Protein AF-A0AAE0ZAT5-F1 (afdb_monomer_lite)

Secondary structure (DSSP, 8-state):
----PPPEEEEE--S-EEEEEEEE-TT---EEEEEE-SEEEEEEEEE-TTPPPEEEEEE-SEEEEEEEEE-TTSPPEEEEEE---

pLDDT: mean 77.39, std 14.15, range [32.34, 91.75]

Radius of gyration: 13.28 Å; chains: 1; bounding box: 26×25×41 Å

Foldseek 3Di:
DQPQDPADEDEDADQEAAEDEEEFDANHAEYAYEYEYQYYAYYEYEFDANHAEYEHEYEYQYYNYYYYDYDPRYHHYHHHYRYDD

Sequence (85 aa):
MDTHAGPLMSTSVLLALIFYHVFMEKQTGPLVFNSVLPALIFYHVCMDKQTGPLVFTSVLSTLIFYYVWMDTEAGPLVFTIACQH

Organism: NCBI:txid231223

Structure (mmCIF, N/CA/C/O backbone):
data_AF-A0AAE0ZAT5-F1
#
_entry.id   AF-A0AAE0ZAT5-F1
#
loop_
_atom_site.group_PDB
_atom_site.id
_atom_site.type_symbol
_atom_site.label_atom_id
_atom_site.label_alt_id
_atom_site.label_comp_id
_atom_site.label_asym_id
_atom_site.label_entity_id
_atom_site.label_seq_id
_atom_site.pdbx_PDB_ins_code
_atom_site.Cartn_x
_atom_site.Cartn_y
_atom_site.Cartn_z
_atom_site.occupancy
_atom_site.B_iso_or_equiv
_atom_site.auth_seq_id
_atom_site.auth_comp_id
_atom_site.auth_asym_id
_atom_site.auth_atom_id
_atom_site.pdbx_PDB_model_num
ATOM 1 N N . MET A 1 1 ? -10.925 16.723 22.480 1.00 32.34 1 MET A N 1
ATOM 2 C CA . MET A 1 1 ? -10.428 17.720 21.511 1.00 32.34 1 MET A CA 1
ATOM 3 C C . MET A 1 1 ? -9.626 16.904 20.525 1.00 32.34 1 MET A C 1
ATOM 5 O O . MET A 1 1 ? -8.452 16.645 20.745 1.00 32.34 1 MET A O 1
ATOM 9 N N . ASP A 1 2 ? -10.350 16.314 19.582 1.00 35.19 2 ASP A N 1
ATOM 10 C CA . ASP A 1 2 ? -9.857 15.270 18.694 1.00 35.19 2 ASP A CA 1
ATOM 11 C C . ASP A 1 2 ? -8.947 15.912 17.653 1.00 35.19 2 ASP A C 1
ATOM 13 O O . ASP A 1 2 ? -9.398 16.610 16.743 1.00 35.19 2 ASP A O 1
ATOM 17 N N . THR A 1 3 ? -7.640 15.742 17.837 1.00 36.94 3 THR A N 1
ATOM 18 C CA . THR A 1 3 ? -6.635 16.153 16.860 1.00 36.94 3 THR A CA 1
ATOM 19 C C . THR A 1 3 ? -6.718 15.185 15.686 1.00 36.94 3 THR A C 1
ATOM 21 O O . THR A 1 3 ? -5.929 14.253 15.572 1.00 36.94 3 THR A O 1
ATOM 24 N N . HIS A 1 4 ? -7.707 15.369 14.812 1.00 42.09 4 HIS A N 1
ATOM 25 C CA . HIS A 1 4 ? -7.717 14.706 13.518 1.00 42.09 4 HIS A CA 1
ATOM 26 C C . HIS A 1 4 ? -6.557 15.277 12.702 1.00 42.09 4 HIS A C 1
ATOM 28 O O . HIS A 1 4 ? -6.659 16.355 12.115 1.00 42.09 4 HIS A O 1
ATOM 34 N N . ALA A 1 5 ? -5.425 14.572 12.716 1.00 46.41 5 ALA A N 1
ATOM 35 C CA . ALA A 1 5 ? -4.330 14.830 11.799 1.00 4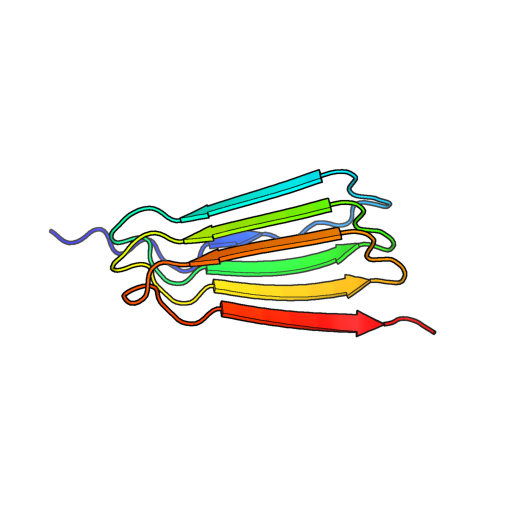6.41 5 ALA A CA 1
ATOM 36 C C . ALA A 1 5 ? -4.894 14.747 10.371 1.00 46.41 5 ALA A C 1
ATOM 38 O O . ALA A 1 5 ? -5.431 13.715 9.965 1.00 46.41 5 ALA A O 1
ATOM 39 N N . GLY A 1 6 ? -4.850 15.867 9.644 1.00 43.50 6 GLY A N 1
ATOM 40 C CA . GLY A 1 6 ? -5.235 15.910 8.235 1.00 43.50 6 GLY A CA 1
ATOM 41 C C . GLY A 1 6 ? -4.374 14.960 7.392 1.00 43.50 6 GLY A C 1
ATOM 42 O O . GLY A 1 6 ? -3.341 14.486 7.872 1.00 43.50 6 GLY A O 1
ATOM 43 N N . PRO A 1 7 ? -4.773 14.675 6.139 1.00 51.00 7 PRO A N 1
ATOM 44 C CA . PRO A 1 7 ? -4.062 13.726 5.298 1.00 51.00 7 PRO A CA 1
ATOM 45 C C . PRO A 1 7 ? -2.595 14.121 5.143 1.00 51.00 7 PRO A C 1
ATOM 47 O O . PRO A 1 7 ? -2.269 15.182 4.608 1.00 51.00 7 PRO A O 1
ATOM 50 N N . LEU A 1 8 ? -1.708 13.256 5.634 1.00 60.22 8 LEU A N 1
ATOM 51 C CA . LEU A 1 8 ? -0.271 13.461 5.543 1.00 60.22 8 LEU A CA 1
ATOM 52 C C . LEU A 1 8 ? 0.152 13.093 4.120 1.00 60.22 8 LEU A C 1
ATOM 54 O O . LEU A 1 8 ? 0.172 11.920 3.752 1.00 60.22 8 LEU A O 1
ATOM 58 N N . MET A 1 9 ? 0.411 14.117 3.306 1.00 53.66 9 MET A N 1
ATOM 59 C CA . MET A 1 9 ? 0.837 13.967 1.918 1.00 53.66 9 MET A CA 1
ATOM 60 C C . MET A 1 9 ? 2.358 14.034 1.835 1.00 53.66 9 MET A C 1
ATOM 62 O O . MET A 1 9 ? 2.964 15.044 2.186 1.00 53.66 9 MET A O 1
ATOM 66 N N . SER A 1 10 ? 2.977 12.963 1.346 1.00 62.62 10 SER A N 1
ATOM 67 C CA . SER A 1 10 ? 4.411 12.927 1.059 1.00 62.62 10 SER A CA 1
ATOM 68 C C . SER A 1 10 ? 4.623 12.623 -0.418 1.00 62.62 10 SER A C 1
ATOM 70 O O . SER A 1 10 ? 3.987 11.722 -0.968 1.00 62.62 10 SER A O 1
ATOM 72 N N . THR A 1 11 ? 5.490 13.419 -1.047 1.00 57.34 11 THR A N 1
ATOM 73 C CA . THR A 1 11 ? 5.933 13.249 -2.432 1.00 57.34 11 THR A CA 1
ATOM 74 C C . THR A 1 11 ? 7.447 13.131 -2.457 1.00 57.34 11 THR A C 1
ATOM 76 O O . THR A 1 11 ? 8.152 13.880 -1.781 1.00 57.34 11 THR A O 1
ATOM 79 N N . SER A 1 12 ? 7.957 12.153 -3.200 1.00 61.53 12 SER A N 1
ATOM 80 C CA . SER A 1 12 ? 9.391 11.910 -3.325 1.00 61.53 12 SER A CA 1
ATOM 81 C C . SER A 1 12 ? 9.761 11.597 -4.771 1.00 61.53 12 SER A C 1
ATOM 83 O O . SER A 1 12 ? 9.002 10.939 -5.483 1.00 61.53 12 SER A O 1
ATOM 85 N N . VAL A 1 13 ? 10.931 12.083 -5.192 1.00 58.09 13 VAL A N 1
ATOM 86 C CA . VAL A 1 13 ? 11.532 11.853 -6.519 1.00 58.09 13 VAL A CA 1
ATOM 87 C C . VAL A 1 13 ? 12.888 11.173 -6.317 1.00 58.09 13 VAL A C 1
ATOM 89 O O . VAL A 1 13 ? 13.945 11.680 -6.689 1.00 58.09 13 VAL A O 1
ATOM 92 N N . LEU A 1 14 ? 12.870 10.048 -5.605 1.00 64.31 14 LEU A N 1
ATOM 93 C CA . LEU A 1 14 ? 14.048 9.218 -5.371 1.00 64.31 14 LEU A CA 1
ATOM 94 C C . LEU A 1 14 ? 14.246 8.269 -6.555 1.00 64.31 14 LEU A C 1
ATOM 96 O O . LEU A 1 14 ? 13.304 7.639 -7.022 1.00 64.31 14 LEU A O 1
ATOM 100 N N . LEU A 1 15 ? 15.492 8.139 -7.014 1.00 66.88 15 LEU A N 1
ATOM 101 C CA . LEU A 1 15 ? 15.867 7.266 -8.136 1.00 66.88 15 LEU A CA 1
ATOM 102 C C . LEU A 1 15 ? 15.714 5.774 -7.795 1.00 66.88 15 LEU A C 1
ATOM 104 O O . LEU A 1 15 ? 15.386 4.963 -8.654 1.00 66.88 15 LEU A O 1
ATOM 108 N N . ALA A 1 16 ? 15.928 5.421 -6.530 1.00 69.56 16 ALA A N 1
ATOM 109 C CA . ALA A 1 16 ? 15.630 4.109 -5.980 1.00 69.56 16 ALA A CA 1
ATOM 110 C C . ALA A 1 16 ? 15.438 4.229 -4.467 1.00 69.56 16 ALA A C 1
ATOM 112 O O . ALA A 1 16 ? 16.164 4.972 -3.802 1.00 69.56 16 ALA A O 1
ATOM 113 N N . LEU A 1 17 ? 14.491 3.474 -3.918 1.00 74.62 17 LEU A N 1
ATOM 114 C CA . LEU A 1 17 ? 14.284 3.354 -2.482 1.00 74.62 17 LEU A CA 1
ATOM 115 C C . LEU A 1 17 ? 14.454 1.897 -2.080 1.00 74.62 17 LEU A C 1
ATOM 117 O O . LEU A 1 17 ? 13.713 1.016 -2.508 1.00 74.62 17 LEU A O 1
ATOM 121 N N . ILE A 1 18 ? 15.476 1.629 -1.274 1.00 78.56 18 ILE A N 1
ATOM 122 C CA . ILE A 1 18 ? 15.792 0.253 -0.888 1.00 78.56 18 ILE A CA 1
ATOM 123 C C . ILE A 1 18 ? 14.777 -0.249 0.136 1.00 78.56 18 ILE A C 1
ATOM 125 O O . ILE A 1 18 ? 14.290 -1.365 0.011 1.00 78.56 18 ILE A O 1
ATOM 129 N N . PHE A 1 19 ? 14.421 0.571 1.121 1.00 80.50 19 PHE A N 1
ATOM 130 C CA . PHE A 1 19 ? 13.487 0.185 2.168 1.00 80.50 19 PHE A CA 1
ATOM 131 C C . PHE A 1 19 ? 12.557 1.344 2.502 1.00 80.50 19 PHE A C 1
ATOM 133 O O . PHE A 1 19 ? 13.009 2.469 2.722 1.00 80.50 19 PHE A O 1
ATOM 140 N N . TYR A 1 20 ? 11.263 1.057 2.554 1.00 82.56 20 TYR A N 1
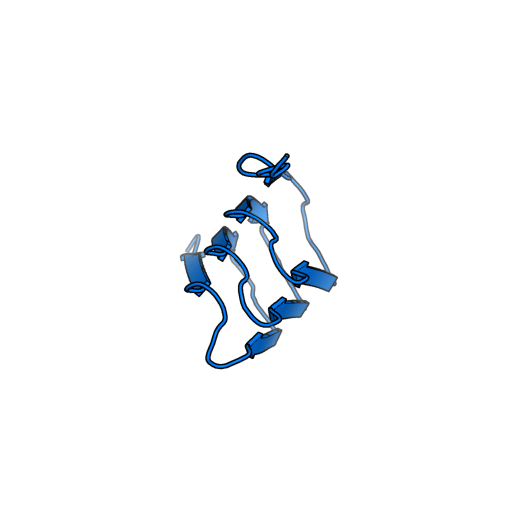ATOM 141 C CA . TYR A 1 20 ? 10.241 1.989 2.998 1.00 82.56 20 TYR A CA 1
ATOM 142 C C . TYR A 1 20 ? 9.321 1.304 3.998 1.00 82.56 20 TYR A C 1
ATOM 144 O O . TYR A 1 20 ? 8.793 0.225 3.727 1.00 82.56 20 TYR A O 1
ATOM 152 N N . HIS A 1 21 ? 9.137 1.945 5.149 1.00 84.31 21 HIS A N 1
ATOM 153 C CA . HIS A 1 21 ? 8.342 1.423 6.250 1.00 84.31 21 HIS A CA 1
ATOM 154 C C . HIS A 1 21 ? 7.280 2.432 6.668 1.00 84.31 21 HIS A C 1
ATOM 156 O O . HIS A 1 21 ? 7.608 3.571 6.999 1.00 84.31 21 HIS A O 1
A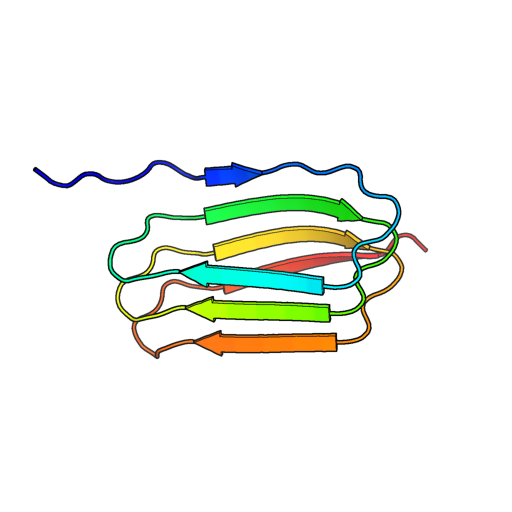TOM 162 N N . VAL A 1 22 ? 6.025 1.994 6.699 1.00 84.19 22 VAL A N 1
ATOM 163 C CA . VAL A 1 22 ? 4.900 2.767 7.231 1.00 84.19 22 VAL A CA 1
ATOM 164 C C . VAL A 1 22 ? 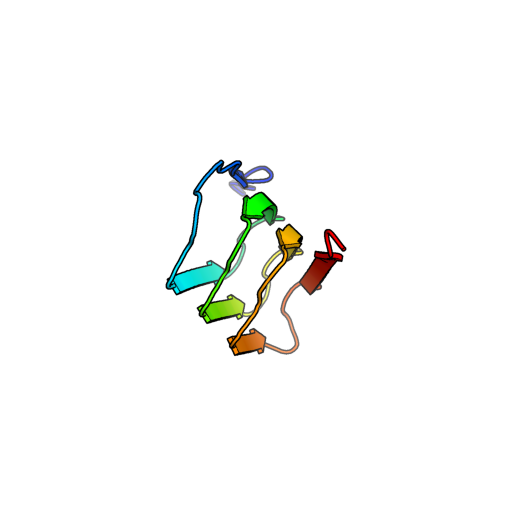4.378 2.078 8.477 1.00 84.19 22 VAL A C 1
ATOM 166 O O . VAL A 1 22 ? 4.085 0.883 8.453 1.00 84.19 22 VAL A O 1
ATOM 169 N N . PHE A 1 23 ? 4.243 2.847 9.551 1.00 85.19 23 PHE A N 1
ATOM 170 C CA . PHE A 1 23 ? 3.603 2.418 10.786 1.00 85.19 23 PHE A CA 1
ATOM 171 C C . PHE A 1 23 ? 2.493 3.412 11.119 1.00 85.19 23 PHE A C 1
ATOM 173 O O . PHE A 1 23 ? 2.766 4.602 11.266 1.00 85.19 23 PHE A O 1
ATOM 180 N N . MET A 1 24 ? 1.254 2.931 11.179 1.00 83.19 24 MET A N 1
ATOM 181 C CA . MET A 1 24 ? 0.081 3.730 11.531 1.00 83.19 24 MET A CA 1
ATOM 182 C C . MET A 1 24 ? -0.426 3.273 12.896 1.00 83.19 24 MET A C 1
ATOM 184 O O . MET A 1 24 ? -0.843 2.124 13.053 1.00 83.19 24 MET A O 1
ATOM 188 N N . GLU A 1 25 ? -0.397 4.181 13.867 1.00 81.31 25 GLU A N 1
ATOM 189 C CA . GLU A 1 25 ? -0.882 3.940 15.228 1.00 81.31 25 GLU A CA 1
ATOM 190 C C . GLU A 1 25 ? -2.372 4.265 15.366 1.00 81.31 25 GLU A C 1
ATOM 192 O O . GLU A 1 25 ? -2.979 4.910 14.503 1.00 81.31 25 GLU A O 1
ATOM 197 N N . LYS A 1 26 ? -2.968 3.847 16.486 1.00 77.06 26 LYS A N 1
ATOM 198 C CA . LYS A 1 26 ? -4.366 4.141 16.822 1.00 77.06 26 LYS A CA 1
ATOM 199 C C . LYS A 1 26 ? -4.728 5.603 16.581 1.00 77.06 26 LYS A C 1
ATOM 201 O O . LYS A 1 26 ? -3.999 6.505 16.979 1.00 77.06 26 LYS A O 1
ATOM 206 N N . GLN A 1 27 ? -5.903 5.813 15.989 1.00 73.50 27 GLN A N 1
ATOM 207 C CA . GLN A 1 27 ? -6.471 7.135 15.705 1.00 73.50 27 GLN A CA 1
ATOM 208 C C . GLN A 1 27 ? -5.668 7.973 14.699 1.00 73.50 27 GLN A C 1
ATOM 210 O O . GLN A 1 27 ? -5.950 9.161 14.529 1.00 73.50 27 GLN A O 1
ATOM 215 N N . THR A 1 28 ? -4.708 7.376 13.983 1.00 76.50 28 THR A N 1
ATOM 216 C CA . THR A 1 28 ? -4.088 8.053 12.840 1.00 76.50 28 THR A CA 1
ATOM 217 C C . THR A 1 28 ? -5.155 8.297 11.779 1.00 76.50 28 THR A C 1
ATOM 219 O O . THR A 1 28 ? -5.899 7.386 11.424 1.00 76.50 28 THR A O 1
ATOM 222 N N . GLY A 1 29 ? -5.254 9.532 11.287 1.00 78.25 29 GLY A N 1
ATOM 223 C CA . GLY A 1 29 ? -6.166 9.885 10.201 1.00 78.25 29 GLY A CA 1
ATOM 224 C C . GLY A 1 29 ? -5.795 9.213 8.870 1.00 78.25 29 GLY A C 1
ATOM 225 O O . GLY A 1 29 ? -4.830 8.454 8.798 1.00 78.25 29 GLY A O 1
ATOM 226 N N . PRO A 1 30 ? -6.551 9.482 7.794 1.00 83.00 30 PRO A N 1
ATOM 227 C CA . PRO A 1 30 ? -6.190 9.048 6.447 1.00 83.00 30 PRO A CA 1
ATOM 228 C C . PRO A 1 30 ? -4.747 9.430 6.091 1.00 83.00 30 PRO A C 1
ATOM 230 O O . PRO A 1 30 ? -4.340 10.562 6.346 1.00 83.00 30 PRO A O 1
ATOM 233 N N . LEU A 1 31 ? -3.993 8.539 5.451 1.00 82.81 31 LEU A N 1
ATOM 234 C CA . LEU A 1 31 ? -2.636 8.830 4.985 1.00 82.81 31 LEU A CA 1
ATOM 235 C C . LEU A 1 31 ? -2.522 8.533 3.491 1.00 82.81 31 LEU A C 1
ATOM 237 O O . LEU A 1 31 ? -2.961 7.485 3.021 1.00 82.81 31 LEU A O 1
ATOM 241 N N . VAL A 1 32 ? -1.971 9.481 2.729 1.00 83.50 32 VAL A N 1
ATOM 242 C CA . VAL A 1 32 ? -1.899 9.390 1.266 1.00 83.50 32 VAL A CA 1
ATOM 243 C C . VAL A 1 32 ? -0.466 9.628 0.818 1.00 83.50 32 VAL A C 1
ATOM 245 O O . VAL A 1 32 ? 0.070 10.730 0.927 1.00 83.50 32 VAL A O 1
ATOM 248 N N . PHE A 1 33 ? 0.151 8.592 0.269 1.00 79.00 33 PHE A N 1
ATOM 249 C CA . PHE A 1 33 ? 1.500 8.629 -0.260 1.00 79.00 33 PHE A CA 1
ATOM 250 C C . PHE A 1 33 ? 1.475 8.560 -1.783 1.00 79.00 33 PHE A C 1
ATOM 252 O O . PHE A 1 33 ? 0.936 7.614 -2.354 1.00 79.00 33 PHE A O 1
ATOM 259 N N . ASN A 1 34 ? 2.080 9.549 -2.441 1.00 80.50 34 ASN A N 1
ATOM 260 C CA . ASN A 1 34 ? 2.236 9.567 -3.892 1.00 80.50 34 ASN A CA 1
ATOM 261 C C . ASN A 1 34 ? 3.718 9.656 -4.226 1.00 80.50 34 ASN A C 1
ATOM 263 O O . ASN A 1 34 ? 4.389 10.584 -3.784 1.00 80.50 34 ASN A O 1
ATOM 267 N N . SER A 1 35 ? 4.243 8.733 -5.024 1.00 73.44 35 SER A N 1
ATOM 268 C CA . SER A 1 35 ? 5.668 8.754 -5.347 1.00 73.44 35 SER A CA 1
ATOM 269 C C . SER A 1 35 ? 5.979 8.337 -6.773 1.00 73.44 35 SER A C 1
ATOM 271 O O . SER A 1 35 ? 5.309 7.485 -7.351 1.00 73.44 35 SER A O 1
ATOM 273 N N . VAL A 1 36 ? 7.040 8.905 -7.334 1.00 74.69 36 VAL A N 1
ATOM 274 C CA . VAL A 1 36 ? 7.590 8.491 -8.626 1.00 74.69 36 VAL A CA 1
ATOM 275 C C . VAL A 1 36 ? 8.944 7.859 -8.330 1.00 74.69 36 VAL A C 1
ATOM 277 O O . VAL A 1 36 ? 9.944 8.557 -8.181 1.00 74.69 36 VAL A O 1
ATOM 280 N N . LEU A 1 37 ? 8.943 6.537 -8.154 1.00 75.44 37 LEU A N 1
ATOM 281 C CA . LEU A 1 37 ? 10.090 5.742 -7.718 1.00 75.44 37 LEU A CA 1
ATOM 282 C C . LEU A 1 37 ? 10.379 4.692 -8.786 1.00 75.44 37 LEU A C 1
ATOM 284 O O . LEU A 1 37 ? 9.650 3.712 -8.854 1.00 75.44 37 LEU A O 1
ATOM 288 N N . PRO A 1 38 ? 11.454 4.813 -9.576 1.00 74.81 38 PRO A N 1
ATOM 289 C CA . PRO A 1 38 ? 11.795 3.802 -10.576 1.00 74.81 38 PRO A CA 1
ATOM 290 C C . PRO A 1 38 ? 11.931 2.399 -9.965 1.00 74.81 38 PRO A C 1
ATOM 292 O O . PRO A 1 38 ? 11.502 1.413 -10.562 1.00 74.81 38 PRO A O 1
ATOM 295 N N . ALA A 1 39 ? 12.480 2.306 -8.749 1.00 80.38 39 ALA A N 1
ATOM 296 C CA . ALA A 1 39 ? 12.632 1.050 -8.026 1.00 80.38 39 ALA A CA 1
ATOM 297 C C . ALA A 1 39 ? 12.341 1.193 -6.525 1.00 80.38 39 ALA A C 1
ATOM 299 O O . ALA A 1 39 ? 12.864 2.094 -5.862 1.00 80.38 39 ALA A O 1
ATOM 300 N N . LEU A 1 40 ? 11.571 0.247 -5.984 1.00 81.75 40 LEU A N 1
ATOM 301 C CA . LEU A 1 40 ? 11.325 0.051 -4.558 1.00 81.75 40 LEU A CA 1
ATOM 302 C C . LEU A 1 40 ? 11.651 -1.392 -4.190 1.00 81.75 40 LEU A C 1
ATOM 304 O O . LEU A 1 40 ? 10.981 -2.319 -4.626 1.00 81.75 40 LEU A O 1
ATOM 308 N N . ILE A 1 41 ? 12.702 -1.615 -3.409 1.00 82.56 41 ILE A N 1
ATOM 309 C CA . ILE A 1 41 ? 13.149 -2.991 -3.160 1.00 82.56 41 ILE A CA 1
ATOM 310 C C . ILE A 1 41 ? 12.309 -3.640 -2.061 1.00 82.56 41 ILE A C 1
ATOM 312 O O . ILE A 1 41 ? 11.806 -4.743 -2.253 1.00 82.56 41 ILE A O 1
ATOM 316 N N . PHE A 1 42 ? 12.090 -2.938 -0.953 1.00 83.00 42 PHE A N 1
ATOM 317 C CA . PHE A 1 42 ? 11.288 -3.416 0.166 1.00 83.00 42 PHE A CA 1
ATOM 318 C C . PHE A 1 42 ? 10.272 -2.365 0.595 1.00 83.00 42 PHE A C 1
ATOM 320 O O . PHE A 1 42 ? 10.630 -1.234 0.931 1.00 83.00 42 PHE A O 1
ATOM 327 N N . TYR A 1 43 ? 9.010 -2.770 0.643 1.00 86.25 43 TYR A N 1
ATOM 328 C CA . TYR A 1 43 ? 7.919 -1.979 1.191 1.00 86.25 43 TYR A CA 1
ATOM 329 C C . TYR A 1 43 ? 7.246 -2.749 2.323 1.00 86.25 43 TYR A C 1
ATOM 331 O O . TYR A 1 43 ? 6.754 -3.858 2.110 1.00 86.25 43 TYR A O 1
ATOM 339 N N . HIS A 1 44 ? 7.236 -2.166 3.518 1.00 89.75 44 HIS A N 1
ATOM 340 C CA . HIS A 1 44 ? 6.640 -2.755 4.711 1.00 89.75 44 HIS A CA 1
ATOM 341 C C . HIS A 1 44 ? 5.590 -1.814 5.297 1.00 89.75 44 HIS A C 1
ATOM 343 O O . HIS A 1 44 ? 5.877 -0.651 5.581 1.00 89.75 44 HIS A O 1
ATOM 349 N N . VAL A 1 45 ? 4.381 -2.323 5.509 1.00 89.38 45 VAL A N 1
ATOM 350 C CA . VAL A 1 45 ? 3.291 -1.571 6.138 1.00 89.38 45 VAL A CA 1
ATOM 351 C C . VAL A 1 45 ? 2.785 -2.310 7.352 1.00 89.38 45 VAL A C 1
ATOM 353 O O . VAL A 1 45 ? 2.538 -3.513 7.310 1.00 89.38 45 VAL A O 1
ATOM 356 N N . CYS A 1 46 ? 2.578 -1.549 8.412 1.00 89.69 46 CYS A N 1
ATOM 357 C CA . CYS A 1 46 ? 1.936 -1.986 9.627 1.00 89.69 46 CYS A CA 1
ATOM 358 C C . CYS A 1 46 ? 0.828 -0.990 9.994 1.00 89.69 46 CYS A C 1
ATOM 360 O O . CYS A 1 46 ? 1.090 0.208 10.134 1.00 89.69 46 CYS A O 1
ATOM 362 N N . MET A 1 47 ? -0.405 -1.482 10.119 1.00 89.06 47 MET A N 1
ATOM 363 C CA . MET A 1 47 ? -1.562 -0.687 10.536 1.00 89.06 47 MET A CA 1
ATOM 364 C C . MET A 1 47 ? -2.226 -1.311 11.762 1.00 89.06 47 MET A C 1
ATOM 366 O O . MET A 1 47 ? -2.734 -2.432 11.696 1.00 89.06 47 MET A O 1
ATOM 370 N N . ASP A 1 48 ? -2.230 -0.563 12.867 1.00 87.94 48 ASP A N 1
ATOM 371 C CA . ASP A 1 48 ? -2.955 -0.914 14.091 1.00 87.94 48 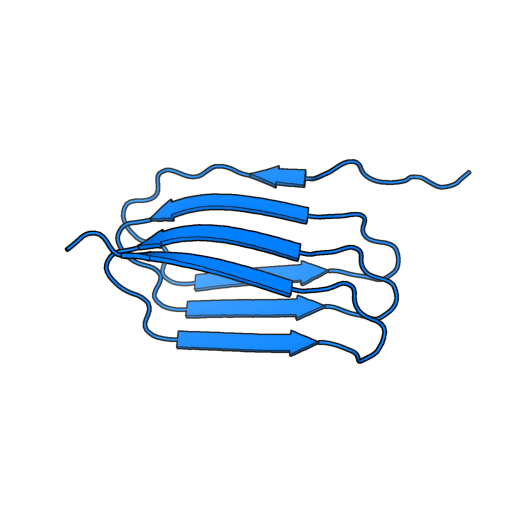ASP A CA 1
ATOM 372 C C . ASP A 1 48 ? -4.467 -0.626 13.933 1.00 87.94 48 ASP A C 1
ATOM 374 O O . ASP A 1 48 ? -4.939 -0.051 12.943 1.00 87.94 48 ASP A O 1
ATOM 378 N N . LYS A 1 49 ? -5.239 -1.026 14.940 1.00 85.75 49 LYS A N 1
ATOM 379 C CA . LYS A 1 49 ? -6.674 -0.793 15.105 1.00 85.75 49 LYS A CA 1
ATOM 380 C C . LYS A 1 49 ? -7.020 0.684 14.976 1.00 85.75 49 LYS A C 1
ATOM 382 O O . LYS A 1 49 ? -6.291 1.547 15.463 1.00 85.75 49 LYS A O 1
ATOM 387 N N . GLN A 1 50 ? -8.208 0.975 14.445 1.00 85.69 50 GLN A N 1
ATOM 388 C CA . GLN A 1 50 ? -8.769 2.333 14.406 1.00 85.69 50 GLN A CA 1
ATOM 389 C C . GLN A 1 50 ? -7.868 3.339 13.670 1.00 85.69 50 GLN A C 1
ATOM 391 O O . GLN A 1 50 ? -7.848 4.528 13.996 1.00 85.69 50 GLN A O 1
ATOM 396 N N . THR A 1 51 ? -7.098 2.859 12.698 1.00 85.25 51 THR A N 1
ATOM 397 C CA . THR A 1 51 ? -6.366 3.695 11.749 1.00 85.25 51 THR A CA 1
ATOM 398 C C . THR A 1 51 ? -7.286 4.115 10.609 1.00 85.25 51 THR A C 1
ATOM 400 O O . THR A 1 51 ? -8.200 3.393 10.214 1.00 85.25 51 THR A O 1
ATOM 403 N N . GLY A 1 52 ? -7.060 5.308 10.073 1.00 85.25 52 GLY A N 1
ATOM 404 C CA . GLY A 1 52 ? -7.685 5.771 8.846 1.00 85.25 52 GLY A CA 1
ATOM 405 C C . GLY A 1 52 ? -7.148 5.029 7.617 1.00 85.25 52 GLY A C 1
ATOM 406 O O . GLY A 1 52 ? -6.165 4.294 7.705 1.00 85.25 52 GLY A O 1
ATOM 407 N N . PRO A 1 53 ? -7.785 5.215 6.451 1.00 87.56 53 PRO A N 1
ATOM 408 C CA . PRO A 1 53 ? -7.341 4.601 5.205 1.00 87.56 53 PRO A CA 1
ATOM 409 C C . PRO A 1 53 ? -5.906 5.002 4.844 1.00 87.56 53 PRO A C 1
ATOM 411 O O . PRO A 1 53 ? -5.543 6.175 4.952 1.00 87.56 53 PRO A O 1
ATOM 414 N N . LEU A 1 54 ? -5.121 4.043 4.351 1.00 87.94 54 LEU A N 1
ATOM 415 C CA . LEU A 1 54 ? -3.789 4.277 3.794 1.00 87.94 54 LEU A CA 1
ATOM 416 C C . LEU A 1 54 ? -3.838 4.086 2.279 1.00 87.94 54 LEU A C 1
ATOM 418 O O . LEU A 1 54 ? -4.111 2.991 1.791 1.00 87.94 54 LEU A O 1
ATOM 422 N N . VAL A 1 55 ? -3.543 5.143 1.531 1.00 89.12 55 VAL A N 1
ATOM 423 C CA . VAL A 1 55 ? -3.468 5.109 0.069 1.00 89.12 55 VAL A CA 1
ATOM 424 C C . VAL A 1 55 ? -2.023 5.318 -0.348 1.00 89.12 55 VAL A C 1
ATOM 426 O O . VAL A 1 55 ? -1.457 6.379 -0.116 1.00 89.12 55 VAL A O 1
ATOM 429 N N . PHE A 1 56 ? -1.427 4.320 -0.984 1.00 85.50 56 PHE A N 1
ATOM 430 C CA . PHE A 1 56 ? -0.123 4.426 -1.618 1.00 85.50 56 PHE A CA 1
ATOM 431 C C . PHE A 1 56 ? -0.296 4.320 -3.126 1.00 85.50 56 PHE A C 1
ATOM 433 O O . PHE A 1 56 ? -0.789 3.313 -3.633 1.00 85.50 56 PHE A O 1
ATOM 440 N N . THR A 1 57 ? 0.157 5.340 -3.839 1.00 86.81 57 THR A N 1
ATOM 441 C CA . THR A 1 57 ? 0.186 5.368 -5.295 1.00 86.81 57 THR A CA 1
ATOM 442 C C . THR A 1 57 ? 1.610 5.627 -5.736 1.00 86.81 57 THR A C 1
ATOM 444 O O . THR A 1 57 ? 2.223 6.621 -5.337 1.00 86.81 57 THR A O 1
ATOM 447 N N . SER A 1 58 ? 2.157 4.755 -6.575 1.00 83.31 58 SER A N 1
ATOM 448 C CA . SER A 1 58 ? 3.476 5.014 -7.129 1.00 83.31 58 SER A CA 1
ATOM 449 C C . SER A 1 58 ? 3.654 4.512 -8.550 1.00 83.31 58 SER A C 1
ATOM 451 O O . SER A 1 58 ? 3.087 3.499 -8.950 1.00 83.31 58 SER A O 1
ATOM 453 N N . VAL A 1 59 ? 4.446 5.257 -9.318 1.00 83.88 59 VAL A N 1
ATOM 454 C CA . VAL A 1 59 ? 4.953 4.810 -10.614 1.00 83.88 59 VAL A CA 1
ATOM 455 C C . VAL A 1 59 ? 6.255 4.060 -10.360 1.00 83.88 59 VAL A C 1
ATOM 457 O O . VAL A 1 59 ? 7.210 4.694 -9.913 1.00 83.88 59 VAL A O 1
ATOM 460 N N . LEU A 1 60 ? 6.272 2.745 -10.603 1.00 80.94 60 LEU A N 1
ATOM 461 C CA . LEU A 1 60 ? 7.396 1.848 -10.310 1.00 80.94 60 LEU A CA 1
ATOM 462 C C . LEU A 1 60 ? 7.708 0.944 -11.496 1.00 80.94 60 LEU A C 1
ATOM 464 O O . LEU A 1 60 ? 6.806 0.325 -12.048 1.00 80.94 60 LEU A O 1
ATOM 468 N N . SER A 1 61 ? 8.985 0.796 -11.837 1.00 82.12 61 SER A N 1
ATOM 469 C CA . SER A 1 61 ? 9.438 -0.246 -12.768 1.00 82.12 61 SER A CA 1
ATOM 470 C C . SER A 1 61 ? 9.787 -1.542 -12.033 1.00 82.12 61 SER A C 1
ATOM 472 O O . SER A 1 61 ? 9.605 -2.625 -12.582 1.00 82.12 61 SER A O 1
ATOM 474 N N . THR A 1 62 ? 10.238 -1.444 -10.777 1.00 81.44 62 THR A N 1
ATOM 475 C CA . THR A 1 62 ? 10.648 -2.606 -9.975 1.00 81.44 62 THR A CA 1
ATOM 476 C C . THR A 1 62 ? 10.089 -2.535 -8.555 1.00 81.44 62 THR A C 1
ATOM 478 O O . THR A 1 62 ? 10.362 -1.576 -7.833 1.00 81.44 62 THR A O 1
ATOM 481 N N . LEU A 1 63 ? 9.384 -3.592 -8.136 1.00 83.50 63 LEU A N 1
ATOM 482 C CA . LEU A 1 63 ? 9.062 -3.901 -6.740 1.00 83.50 63 LEU A CA 1
ATOM 483 C C . LEU A 1 63 ? 9.510 -5.330 -6.425 1.00 83.50 63 LEU A C 1
ATOM 485 O O . LEU A 1 63 ? 9.040 -6.258 -7.077 1.00 83.50 63 LEU A O 1
ATOM 489 N N . ILE A 1 64 ? 10.413 -5.512 -5.455 1.00 85.19 64 ILE A N 1
ATOM 490 C CA . ILE A 1 64 ? 10.930 -6.856 -5.130 1.00 85.19 64 ILE A CA 1
ATOM 491 C C . ILE A 1 64 ? 10.130 -7.499 -3.995 1.00 85.19 64 ILE A C 1
ATOM 493 O O . ILE A 1 64 ? 9.653 -8.621 -4.139 1.00 85.19 64 ILE A O 1
ATOM 497 N N . PHE A 1 65 ? 9.954 -6.792 -2.879 1.00 85.12 65 PHE A N 1
ATOM 498 C CA . PHE A 1 65 ? 9.256 -7.304 -1.707 1.00 85.12 65 PHE A CA 1
ATOM 499 C C . PHE A 1 65 ? 8.216 -6.321 -1.1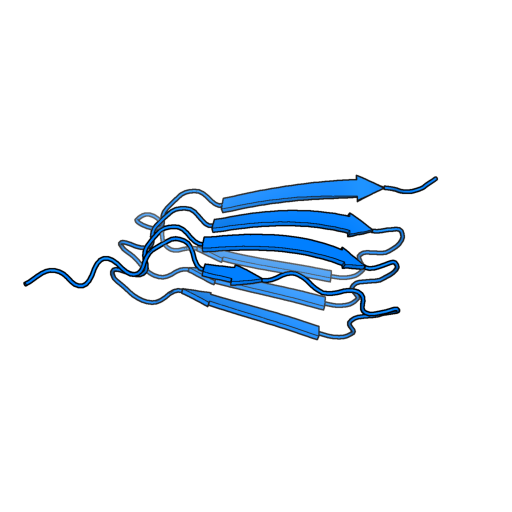86 1.00 85.12 65 PHE A C 1
ATOM 501 O O . PHE A 1 65 ? 8.487 -5.140 -0.961 1.00 85.12 65 PHE A O 1
ATOM 508 N N . TYR A 1 66 ? 7.032 -6.867 -0.933 1.00 86.44 66 TYR A N 1
ATOM 509 C CA . TYR A 1 66 ? 5.895 -6.174 -0.356 1.00 86.44 66 TYR A CA 1
ATOM 510 C C . TYR A 1 66 ? 5.373 -6.977 0.829 1.00 86.44 66 TYR A C 1
ATOM 512 O O . TYR A 1 66 ? 4.983 -8.134 0.669 1.00 86.44 66 TYR A O 1
ATOM 520 N N . TYR A 1 67 ? 5.382 -6.369 2.010 1.00 90.81 67 TYR A N 1
ATOM 521 C CA . TYR A 1 67 ? 4.858 -6.971 3.226 1.00 90.81 67 TYR A CA 1
ATOM 522 C C . TYR A 1 67 ? 3.861 -6.040 3.901 1.00 90.81 67 TYR A C 1
ATOM 524 O O . TYR A 1 67 ? 4.102 -4.840 4.053 1.00 90.81 67 TYR A O 1
ATOM 532 N N . VAL A 1 68 ? 2.753 -6.622 4.346 1.00 89.50 68 VAL A N 1
ATOM 533 C CA . VAL A 1 68 ? 1.675 -5.910 5.017 1.00 89.50 68 VAL A CA 1
ATOM 534 C C . VAL A 1 68 ? 1.228 -6.689 6.238 1.00 89.50 68 VAL A C 1
ATOM 536 O O . VAL A 1 68 ? 0.902 -7.872 6.144 1.00 89.50 68 VAL A O 1
ATOM 539 N N . TRP A 1 69 ? 1.133 -5.988 7.360 1.00 91.75 69 TRP A N 1
ATOM 540 C CA . TRP A 1 69 ? 0.416 -6.441 8.537 1.00 91.75 69 TRP A CA 1
ATOM 541 C C . TRP A 1 69 ? -0.669 -5.423 8.900 1.00 91.75 69 TRP A C 1
ATOM 543 O O . TRP A 1 69 ? -0.407 -4.226 9.007 1.00 91.75 69 TRP A O 1
ATOM 553 N N . MET A 1 70 ? -1.904 -5.905 9.023 1.00 88.75 70 MET A N 1
ATOM 554 C CA . MET A 1 70 ? -3.098 -5.090 9.251 1.00 88.75 70 MET A CA 1
ATOM 555 C C . MET A 1 70 ? -3.929 -5.742 10.346 1.00 88.75 70 MET A C 1
ATOM 557 O O . MET A 1 70 ? -4.246 -6.932 10.246 1.00 88.75 70 MET A O 1
ATOM 561 N N . ASP A 1 71 ? -4.307 -4.971 11.362 1.00 90.88 71 ASP A N 1
ATOM 562 C CA . ASP A 1 71 ? -5.378 -5.391 12.259 1.00 90.88 71 ASP A CA 1
ATOM 563 C C . ASP A 1 71 ? -6.725 -5.400 11.513 1.00 90.88 71 ASP A C 1
ATOM 565 O O . ASP A 1 71 ? -6.941 -4.658 10.556 1.00 90.88 71 ASP A O 1
ATOM 569 N N . THR A 1 72 ? -7.656 -6.245 11.952 1.00 84.00 72 THR A N 1
ATOM 570 C CA . THR A 1 72 ? -8.989 -6.365 11.345 1.00 84.00 72 THR A CA 1
ATOM 571 C C . THR A 1 72 ? -9.813 -5.081 11.479 1.00 84.00 72 THR A C 1
ATOM 573 O O . THR A 1 72 ? -10.719 -4.850 10.684 1.00 84.00 72 THR A O 1
ATOM 576 N N . GLU A 1 73 ? -9.505 -4.241 12.470 1.00 88.31 73 GLU A N 1
ATOM 577 C CA . GLU A 1 73 ? -10.165 -2.951 12.706 1.00 88.31 73 GLU A CA 1
ATOM 578 C C . GLU A 1 73 ? -9.404 -1.761 12.089 1.00 88.31 73 GLU A C 1
ATOM 580 O O . GLU A 1 73 ? -9.693 -0.606 12.416 1.00 88.31 73 GLU A O 1
ATOM 585 N N . ALA A 1 74 ? -8.395 -2.020 11.252 1.00 88.38 74 ALA A N 1
ATOM 586 C CA . ALA A 1 74 ? -7.676 -0.987 10.516 1.00 88.38 74 ALA A CA 1
ATOM 587 C C . ALA A 1 74 ? -8.509 -0.442 9.342 1.00 88.38 74 ALA A C 1
ATOM 589 O O . ALA A 1 74 ? -9.353 -1.132 8.762 1.00 88.38 74 ALA A O 1
ATOM 590 N N . GLY A 1 75 ? -8.253 0.813 8.972 1.00 87.94 75 GLY A N 1
ATOM 591 C CA . GLY A 1 75 ? -8.807 1.416 7.764 1.00 87.94 75 GLY A CA 1
ATOM 592 C C . GLY A 1 75 ? -8.297 0.720 6.496 1.00 87.94 75 GLY A C 1
ATOM 593 O O . GLY A 1 75 ? -7.284 0.020 6.527 1.00 87.94 75 GLY A O 1
ATOM 594 N N . PRO A 1 76 ? -8.973 0.896 5.349 1.00 88.88 76 PRO A N 1
ATOM 595 C CA . PRO A 1 76 ? -8.604 0.182 4.138 1.00 88.88 76 PRO A CA 1
ATOM 596 C C . PRO A 1 76 ? -7.229 0.622 3.625 1.00 88.88 76 PRO A C 1
ATOM 598 O O . PRO A 1 76 ? -6.909 1.812 3.586 1.00 88.88 76 PRO A O 1
ATOM 601 N N . LEU A 1 77 ? -6.451 -0.356 3.168 1.00 89.31 77 LEU A N 1
ATOM 602 C CA . LEU A 1 77 ? -5.219 -0.148 2.420 1.00 89.31 77 LEU A CA 1
ATOM 603 C C . LEU A 1 77 ? -5.520 -0.177 0.921 1.00 89.31 77 LEU A C 1
ATOM 605 O O . LEU A 1 77 ? -6.017 -1.176 0.400 1.00 89.31 77 LEU A O 1
ATOM 609 N N . VAL A 1 78 ? -5.143 0.883 0.216 1.00 90.25 78 VAL A N 1
ATOM 610 C CA . VAL A 1 78 ? -5.133 0.929 -1.246 1.00 90.25 78 VAL A CA 1
ATOM 611 C C . VAL A 1 78 ? -3.691 1.064 -1.705 1.00 90.25 78 VAL A C 1
ATOM 613 O O . VAL A 1 78 ? -3.040 2.067 -1.429 1.00 90.25 78 VAL A O 1
ATOM 616 N N . PHE A 1 79 ? -3.193 0.059 -2.418 1.00 86.81 79 PHE A N 1
ATOM 617 C CA . PHE A 1 79 ? -1.840 0.048 -2.960 1.00 86.81 79 PHE A CA 1
ATOM 618 C C . PHE A 1 79 ? -1.907 -0.018 -4.487 1.00 86.81 79 PHE A C 1
ATOM 620 O O . PHE A 1 79 ? -2.282 -1.039 -5.059 1.00 86.81 79 PHE A O 1
ATOM 627 N N . THR A 1 80 ? -1.586 1.098 -5.139 1.00 88.06 80 THR A N 1
ATOM 628 C CA . THR A 1 80 ? -1.658 1.260 -6.593 1.00 88.06 80 THR A CA 1
ATOM 629 C C . THR A 1 80 ? -0.258 1.422 -7.164 1.00 88.06 80 THR A C 1
ATOM 631 O O . THR A 1 80 ? 0.459 2.362 -6.816 1.00 88.06 80 THR A O 1
ATOM 634 N N . ILE A 1 81 ? 0.108 0.530 -8.083 1.00 84.00 81 ILE A N 1
ATOM 635 C CA . ILE A 1 81 ? 1.345 0.632 -8.855 1.00 84.00 81 ILE A CA 1
ATOM 636 C C . ILE A 1 81 ? 1.003 0.893 -10.314 1.00 84.00 81 ILE A C 1
ATOM 638 O O . ILE A 1 81 ? 0.294 0.111 -10.942 1.00 84.00 81 ILE A O 1
ATOM 642 N N . ALA A 1 82 ? 1.557 1.969 -10.861 1.00 82.62 82 ALA A N 1
ATOM 643 C CA . ALA A 1 82 ? 1.626 2.178 -12.296 1.00 82.62 82 ALA A CA 1
ATOM 644 C C . ALA A 1 82 ? 2.992 1.692 -12.798 1.00 82.62 82 ALA A C 1
ATOM 646 O O . ALA A 1 82 ? 4.018 2.297 -12.489 1.00 82.62 82 ALA A O 1
ATOM 647 N N . CYS A 1 83 ? 3.014 0.599 -13.563 1.00 67.00 83 CYS A N 1
ATOM 648 C CA . CYS A 1 83 ? 4.247 0.126 -14.187 1.00 67.00 83 CYS A CA 1
ATOM 649 C C . CYS A 1 83 ? 4.593 0.976 -15.414 1.00 67.00 83 CYS A C 1
ATOM 651 O O . CYS A 1 83 ? 3.793 1.071 -16.345 1.00 67.00 83 CYS A O 1
ATOM 653 N N . GLN A 1 84 ? 5.790 1.565 -15.431 1.00 66.75 84 GLN A N 1
ATOM 654 C CA . GLN A 1 84 ? 6.385 2.086 -16.664 1.00 66.75 84 GLN A CA 1
ATOM 655 C C . GLN A 1 84 ? 6.998 0.908 -17.428 1.00 66.75 84 GLN A C 1
ATOM 657 O O . GLN A 1 84 ? 7.982 0.331 -16.962 1.00 66.75 84 GLN A O 1
ATOM 662 N N . HIS A 1 85 ? 6.356 0.530 -18.539 1.00 55.38 85 HIS A N 1
ATOM 663 C CA . HIS A 1 85 ? 6.882 -0.407 -19.540 1.00 55.38 85 HIS A CA 1
ATOM 664 C C . HIS A 1 85 ? 7.852 0.301 -20.485 1.00 55.38 85 HIS A C 1
ATOM 666 O O . HIS A 1 85 ? 7.560 1.466 -20.846 1.00 55.38 85 HIS A O 1
#